Protein AF-A0A9P0MCY2-F1 (afdb_monomer)

pLDDT: mean 77.09, std 15.19, range [37.84, 97.75]

Mean predicted aligned error: 16.45 Å

Structure (mmCIF, N/CA/C/O backbone):
data_AF-A0A9P0MCY2-F1
#
_entry.id   AF-A0A9P0MCY2-F1
#
loop_
_atom_site.group_PDB
_atom_site.id
_atom_site.type_symbol
_atom_site.label_atom_id
_atom_site.label_alt_id
_atom_site.label_comp_id
_atom_site.label_asym_id
_atom_site.label_entity_id
_atom_site.label_seq_id
_atom_site.pdbx_PDB_ins_code
_atom_site.Cartn_x
_atom_site.Cartn_y
_atom_site.Cartn_z
_atom_site.occupancy
_atom_site.B_iso_or_equiv
_atom_site.auth_seq_id
_atom_site.auth_comp_id
_atom_site.auth_asym_id
_atom_site.auth_atom_id
_atom_site.pdbx_PDB_model_num
ATOM 1 N N . MET A 1 1 ? -69.767 -11.116 31.253 1.00 54.31 1 MET A N 1
ATOM 2 C CA . MET A 1 1 ? -68.773 -12.206 31.452 1.00 54.31 1 MET A CA 1
ATOM 3 C C . MET A 1 1 ? -67.618 -12.170 30.436 1.00 54.31 1 MET A C 1
ATOM 5 O O . MET A 1 1 ? -66.518 -12.573 30.787 1.00 54.31 1 MET A O 1
ATOM 9 N N . HIS A 1 2 ? -67.832 -11.654 29.215 1.00 57.44 2 HIS A N 1
ATOM 10 C CA . HIS A 1 2 ? -66.827 -11.586 28.138 1.00 57.44 2 HIS A CA 1
ATOM 11 C C . HIS A 1 2 ? -65.684 -10.575 28.388 1.00 57.44 2 HIS A C 1
ATOM 13 O O . HIS A 1 2 ? -64.546 -10.798 27.984 1.00 57.44 2 HIS A O 1
ATOM 19 N N . GLU A 1 3 ? -65.969 -9.493 29.112 1.00 67.81 3 GLU A N 1
ATOM 20 C CA . GLU A 1 3 ? -65.032 -8.391 29.362 1.00 67.81 3 GLU A CA 1
ATOM 21 C C . GLU A 1 3 ? -63.887 -8.782 30.315 1.00 67.81 3 GLU A C 1
ATOM 23 O O . GLU A 1 3 ? -62.724 -8.532 30.025 1.00 67.81 3 GLU A O 1
ATOM 28 N N . ARG A 1 4 ? -64.167 -9.530 31.393 1.00 68.44 4 ARG A N 1
ATOM 29 C CA . ARG A 1 4 ? -63.120 -10.025 32.313 1.00 68.44 4 ARG A CA 1
ATOM 30 C C . ARG A 1 4 ? -62.133 -10.992 31.643 1.00 68.44 4 ARG A C 1
ATOM 32 O O . ARG A 1 4 ? -60.959 -10.999 31.998 1.00 68.44 4 ARG A O 1
ATOM 39 N N . ARG A 1 5 ? -62.587 -11.780 30.657 1.00 68.50 5 ARG A N 1
ATOM 40 C CA . ARG A 1 5 ? -61.715 -12.650 29.843 1.00 68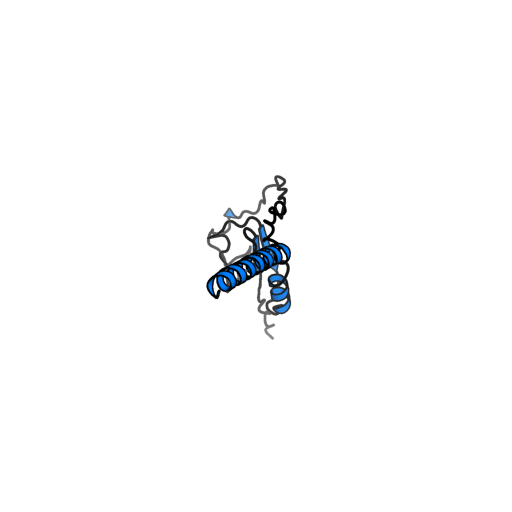.50 5 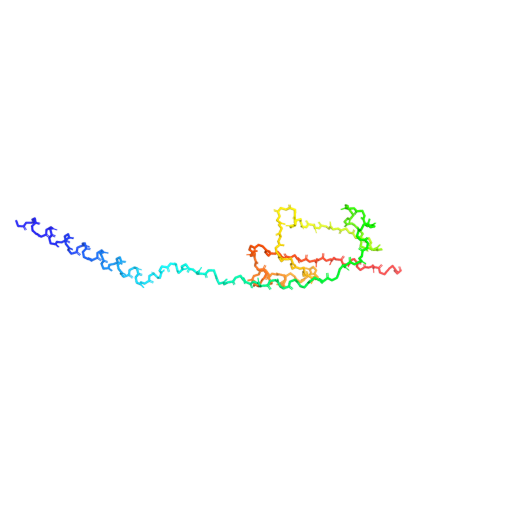ARG A CA 1
ATOM 41 C C . ARG A 1 5 ? -60.820 -11.843 28.903 1.00 68.50 5 ARG A C 1
ATOM 43 O O . ARG A 1 5 ? -59.662 -12.202 28.739 1.00 68.50 5 ARG A O 1
ATOM 50 N N . LEU A 1 6 ? -61.327 -10.745 28.340 1.00 74.50 6 LEU A N 1
ATOM 51 C CA . LEU A 1 6 ? -60.543 -9.830 27.503 1.00 74.50 6 LEU A CA 1
ATOM 52 C C . LEU A 1 6 ? -59.403 -9.175 28.290 1.00 74.50 6 LEU A C 1
ATOM 54 O O . LEU A 1 6 ? -58.261 -9.223 27.845 1.00 74.50 6 LEU A O 1
ATOM 58 N N . TRP A 1 7 ? -59.683 -8.655 29.487 1.00 73.19 7 TRP A N 1
ATOM 59 C CA . TRP A 1 7 ? -58.658 -8.062 30.356 1.00 73.19 7 TRP A CA 1
ATOM 60 C C . TRP A 1 7 ? -57.626 -9.084 30.841 1.00 73.19 7 TRP A C 1
ATOM 62 O O . TRP A 1 7 ? -56.436 -8.784 30.898 1.00 73.19 7 TRP A O 1
ATOM 72 N N . SER A 1 8 ? -58.060 -10.314 31.124 1.00 82.69 8 SER A N 1
ATOM 73 C CA . SER A 1 8 ? -57.146 -11.401 31.483 1.00 82.69 8 SER A CA 1
ATOM 74 C C . SER A 1 8 ? -56.238 -11.793 30.314 1.00 82.69 8 SER A C 1
ATOM 76 O O . SER A 1 8 ? -55.033 -11.927 30.505 1.00 82.69 8 SER A O 1
ATOM 78 N N . ASN A 1 9 ? -56.783 -11.932 29.102 1.00 83.69 9 ASN A N 1
ATOM 79 C CA . ASN A 1 9 ? -56.004 -12.261 27.906 1.00 83.69 9 ASN A CA 1
ATOM 80 C C . ASN A 1 9 ? -55.029 -11.139 27.529 1.00 83.69 9 ASN A C 1
ATOM 82 O O . ASN A 1 9 ? -53.899 -11.419 27.138 1.00 83.69 9 ASN A O 1
ATOM 86 N N . LEU A 1 10 ? -55.440 -9.878 27.696 1.00 90.12 10 LEU A N 1
ATOM 87 C CA . LEU A 1 10 ? -54.575 -8.717 27.496 1.00 90.12 10 LEU A CA 1
ATOM 88 C C . LEU A 1 10 ? -53.416 -8.707 28.503 1.00 90.12 10 LEU A C 1
ATOM 90 O O . LEU A 1 10 ? -52.276 -8.458 28.122 1.00 90.12 10 LEU A O 1
ATOM 94 N N . GLY A 1 11 ? -53.689 -9.053 29.765 1.00 92.12 11 GLY A N 1
ATOM 95 C CA . GLY A 1 11 ? -52.657 -9.227 30.787 1.00 92.12 11 GLY A CA 1
ATOM 96 C C . GLY A 1 11 ? -51.631 -10.298 30.408 1.00 92.12 11 GLY A C 1
ATOM 97 O O . GLY A 1 11 ? -50.431 -10.038 30.454 1.00 92.12 11 GLY A O 1
ATOM 98 N N . TYR A 1 12 ? -52.081 -11.474 29.955 1.00 92.81 12 TYR A N 1
ATOM 99 C CA . TYR A 1 12 ? -51.176 -12.535 29.494 1.00 92.81 12 TYR A CA 1
ATOM 100 C C . TYR A 1 12 ? -50.357 -12.125 28.266 1.00 92.81 12 TYR A C 1
ATOM 102 O O . TYR A 1 12 ? -49.167 -12.431 28.202 1.00 92.81 12 TYR A O 1
ATOM 110 N N . ALA A 1 13 ? -50.962 -11.401 27.321 1.00 93.75 13 ALA A N 1
ATOM 111 C CA . ALA A 1 13 ? -50.262 -10.896 26.146 1.00 93.75 13 ALA A CA 1
ATOM 112 C C . ALA A 1 13 ? -49.151 -9.905 26.530 1.00 93.75 13 ALA A C 1
ATOM 114 O O . ALA A 1 13 ? -48.037 -10.021 26.028 1.00 93.75 13 ALA A O 1
ATOM 115 N N . LEU A 1 14 ? -49.420 -8.984 27.463 1.00 93.62 14 LEU A N 1
ATOM 116 C CA . LEU A 1 14 ? -48.422 -8.028 27.956 1.00 93.62 14 LEU A CA 1
ATOM 117 C C . LEU A 1 14 ? -47.262 -8.722 28.676 1.00 93.62 14 LEU A C 1
ATOM 119 O O . LEU A 1 14 ? -46.104 -8.383 28.438 1.00 93.62 14 LEU A O 1
ATOM 123 N N . VAL A 1 15 ? -47.557 -9.720 29.513 1.00 94.88 15 VAL A N 1
ATOM 124 C CA . VAL A 1 15 ? -46.520 -10.504 30.199 1.00 94.88 15 VAL A CA 1
ATOM 125 C C . VAL A 1 15 ? -45.666 -11.270 29.190 1.00 94.88 15 VAL A C 1
ATOM 127 O O . VAL A 1 15 ? -44.442 -11.231 29.284 1.00 94.88 15 VAL A O 1
ATOM 130 N N . ALA A 1 16 ? -46.278 -11.912 28.192 1.00 94.38 16 ALA A N 1
ATOM 131 C CA . ALA A 1 16 ? -45.540 -12.613 27.144 1.00 94.38 16 ALA A CA 1
ATOM 132 C C . ALA A 1 16 ? -44.625 -11.662 26.355 1.00 94.38 16 ALA A C 1
ATOM 134 O O . ALA A 1 16 ? -43.470 -11.994 26.104 1.00 94.38 16 ALA A O 1
ATOM 135 N N . LEU A 1 17 ? -45.106 -10.461 26.020 1.00 94.62 17 LEU A N 1
ATOM 136 C CA . LEU A 1 17 ? -44.338 -9.450 25.289 1.00 94.62 17 LEU A CA 1
ATOM 137 C C . LEU A 1 17 ? -43.135 -8.951 26.106 1.00 94.62 17 LEU A C 1
ATOM 139 O O . LEU A 1 17 ? -42.033 -8.844 25.572 1.00 94.62 17 LEU A O 1
ATOM 143 N N . LEU A 1 18 ? -43.313 -8.732 27.414 1.00 94.31 18 LEU A N 1
ATOM 144 C CA . LEU A 1 18 ? -42.219 -8.381 28.325 1.00 94.31 18 LEU A CA 1
ATOM 145 C C . LEU A 1 18 ? -41.186 -9.503 28.442 1.00 94.31 18 LEU A C 1
ATOM 147 O O . LEU A 1 18 ? -39.989 -9.233 28.380 1.00 94.31 18 LEU A O 1
ATOM 151 N N . VAL A 1 19 ? -41.627 -10.759 28.560 1.00 95.12 19 VAL A N 1
ATOM 152 C CA . VAL A 1 19 ? -40.720 -11.914 28.590 1.00 95.12 19 VAL A CA 1
ATOM 153 C C . VAL A 1 19 ? -39.926 -11.999 27.291 1.00 95.12 19 VAL A C 1
ATOM 155 O O . VAL A 1 19 ? -38.712 -12.154 27.350 1.00 95.12 19 VAL A O 1
ATOM 158 N N . PHE A 1 20 ? -40.569 -11.828 26.133 1.00 93.56 20 PHE A N 1
ATOM 159 C CA . PHE A 1 20 ? -39.883 -11.803 24.840 1.00 93.56 20 PHE A CA 1
ATOM 160 C C . PHE A 1 20 ? -38.883 -10.651 24.723 1.00 93.56 20 PHE A C 1
ATOM 162 O O . PHE A 1 20 ? -37.782 -10.871 24.232 1.00 93.56 20 PHE A O 1
ATOM 169 N N . ALA A 1 21 ? -39.221 -9.450 25.199 1.00 90.00 21 ALA A N 1
ATOM 170 C CA . ALA A 1 21 ? -38.309 -8.308 25.188 1.00 90.00 21 ALA A CA 1
ATOM 171 C C . ALA A 1 21 ? -37.086 -8.536 26.093 1.00 90.00 21 ALA A C 1
ATOM 173 O O . ALA A 1 21 ? -35.963 -8.220 25.709 1.00 90.00 21 ALA A O 1
ATOM 174 N N . ILE A 1 22 ? -37.284 -9.132 27.273 1.00 90.44 22 ILE A N 1
ATOM 175 C CA . ILE A 1 22 ? -36.192 -9.487 28.190 1.00 90.44 22 ILE A CA 1
ATOM 176 C C . ILE A 1 22 ? -35.329 -10.597 27.584 1.00 90.44 22 ILE A C 1
ATOM 178 O O . ILE A 1 22 ? -34.106 -10.493 27.598 1.00 90.44 22 ILE A O 1
ATOM 182 N N . LEU A 1 23 ? -35.945 -11.633 27.008 1.00 90.50 23 LEU A N 1
ATOM 183 C CA . LEU A 1 23 ? -35.226 -12.711 26.333 1.00 90.50 23 LEU A CA 1
ATOM 184 C C . LEU A 1 23 ? -34.415 -12.159 25.152 1.00 90.50 23 LEU A C 1
ATOM 186 O O . LEU A 1 23 ? -33.252 -12.504 24.995 1.00 90.50 23 LEU A O 1
ATOM 190 N N . TRP A 1 24 ? -34.993 -11.246 24.370 1.00 85.62 24 TRP A N 1
ATOM 191 C CA . TRP A 1 24 ? -34.300 -10.542 23.294 1.00 85.62 24 TRP A CA 1
ATOM 192 C C . TRP A 1 24 ? -33.098 -9.754 23.818 1.00 85.62 24 TRP A C 1
ATOM 194 O O . TRP A 1 24 ? -32.011 -9.896 23.277 1.00 85.62 24 TRP A O 1
ATOM 204 N N . HIS A 1 25 ? -33.243 -8.994 24.905 1.00 81.44 25 HIS A N 1
ATOM 205 C CA . HIS A 1 25 ? -32.124 -8.271 25.522 1.00 81.44 25 HIS A CA 1
ATOM 206 C C . HIS A 1 25 ? -31.038 -9.178 26.116 1.00 81.44 25 HIS A C 1
ATOM 208 O O . HIS A 1 25 ? -29.889 -8.759 26.214 1.00 81.44 25 HIS A O 1
ATOM 214 N N . LEU A 1 26 ? -31.389 -10.396 26.537 1.00 82.62 26 LEU A N 1
ATOM 215 C CA . LEU A 1 26 ? -30.435 -11.366 27.078 1.00 82.62 26 LEU A CA 1
ATOM 216 C C . LEU A 1 26 ? -29.727 -12.172 25.977 1.00 82.62 26 LEU A C 1
ATOM 218 O O . LEU A 1 26 ? -28.558 -12.511 26.143 1.00 82.62 26 LEU A O 1
ATOM 222 N N . LEU A 1 27 ? -30.414 -12.493 24.872 1.00 84.75 27 LEU A N 1
ATOM 223 C CA . LEU A 1 27 ? -29.852 -13.249 23.742 1.00 84.75 27 LEU A CA 1
ATOM 224 C C . LEU A 1 27 ? -29.186 -12.367 22.682 1.00 84.75 27 LEU A C 1
ATOM 226 O O . LEU A 1 27 ? -28.262 -12.831 22.016 1.00 84.75 27 LEU A O 1
ATOM 230 N N . CYS A 1 28 ? -29.623 -11.119 22.513 1.00 74.69 28 CYS A N 1
ATOM 231 C CA . CYS A 1 28 ? -28.885 -10.122 21.755 1.00 74.69 28 CYS A CA 1
ATOM 232 C C . CYS A 1 28 ? -27.969 -9.393 22.734 1.00 74.69 28 CYS A C 1
ATOM 234 O O . CYS A 1 28 ? -28.453 -8.518 23.457 1.00 74.69 28 CYS A O 1
ATOM 236 N N . PRO A 1 29 ? -26.660 -9.703 22.774 1.00 65.62 29 PRO A N 1
ATOM 237 C CA . PRO A 1 29 ? -25.740 -8.802 23.437 1.00 65.62 29 PRO A CA 1
ATOM 238 C C . PRO A 1 29 ? -25.957 -7.418 22.825 1.00 65.62 29 PRO A C 1
ATOM 240 O O . PRO A 1 29 ? -25.959 -7.269 21.598 1.00 65.62 29 PRO A O 1
ATOM 243 N N . SER A 1 30 ? -26.170 -6.407 23.672 1.00 63.53 30 SER A N 1
ATOM 244 C CA . SER A 1 30 ? -25.969 -5.016 23.273 1.00 63.53 30 SER A CA 1
ATOM 245 C C . SER A 1 30 ? -24.677 -4.981 22.462 1.00 63.53 30 SER A C 1
ATOM 247 O O . SER A 1 30 ? -23.736 -5.661 22.891 1.00 63.53 30 SER A O 1
ATOM 249 N N . PRO A 1 31 ? -24.588 -4.254 21.331 1.00 60.94 31 PRO A N 1
ATOM 250 C CA . PRO A 1 31 ? -23.290 -4.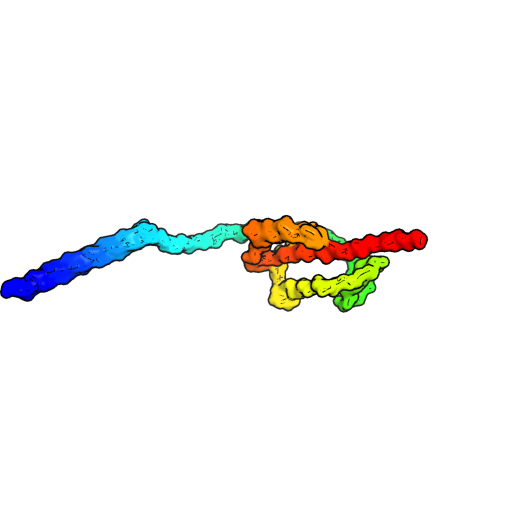008 20.730 1.00 60.94 31 PRO A CA 1
ATOM 251 C C . PRO A 1 31 ? -22.443 -3.462 21.868 1.00 60.94 31 PRO A C 1
ATOM 253 O O . PRO A 1 31 ? -22.717 -2.384 22.400 1.00 60.94 31 PRO A O 1
ATOM 256 N N . THR A 1 32 ? -21.517 -4.287 22.358 1.00 54.59 32 THR A N 1
ATOM 257 C CA . THR A 1 32 ? -20.538 -3.846 23.327 1.00 54.59 32 THR A CA 1
ATOM 258 C C . THR A 1 32 ? -19.941 -2.651 22.634 1.00 54.59 32 THR A C 1
ATOM 260 O O . THR A 1 32 ? -19.423 -2.808 21.525 1.00 54.59 32 THR A O 1
ATOM 263 N N . ASN A 1 33 ? -20.108 -1.462 23.219 1.00 50.34 33 ASN A N 1
ATOM 264 C CA . ASN A 1 33 ? -19.234 -0.353 22.906 1.00 50.34 33 ASN A CA 1
ATOM 265 C C . ASN A 1 33 ? -17.853 -0.952 23.118 1.00 50.34 33 ASN A C 1
ATOM 267 O O . ASN A 1 33 ? -17.438 -1.160 24.258 1.00 50.34 33 ASN A O 1
ATOM 271 N N . LEU A 1 34 ? -17.238 -1.399 22.023 1.00 56.22 34 LEU A N 1
ATOM 272 C CA . LEU A 1 34 ? -15.860 -1.804 21.992 1.00 56.22 34 LEU A CA 1
ATOM 273 C C . LEU A 1 34 ? -15.184 -0.519 22.422 1.00 56.22 34 LEU A C 1
ATOM 275 O O . LEU A 1 34 ? -15.089 0.424 21.638 1.00 56.22 34 LEU A O 1
ATOM 279 N N . SER A 1 35 ? -14.839 -0.440 23.709 1.00 55.22 35 SER A N 1
ATOM 280 C CA . SER A 1 35 ? -13.837 0.496 24.182 1.00 55.22 35 SER A CA 1
ATOM 281 C C . SER A 1 35 ? -12.754 0.445 23.119 1.00 55.22 35 SER A C 1
ATOM 283 O O . SER A 1 35 ? -12.346 -0.682 22.808 1.00 55.22 35 SER A O 1
ATOM 285 N N . PRO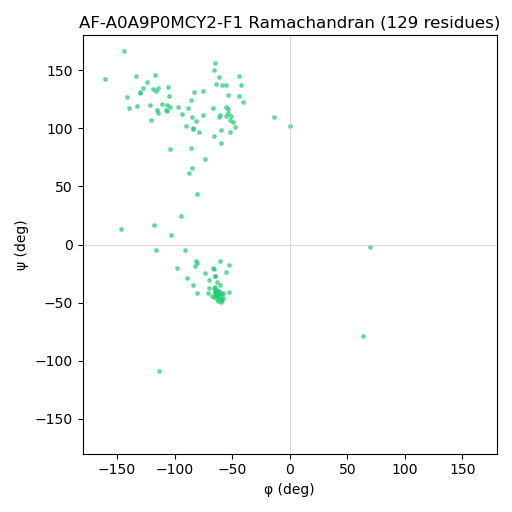 A 1 36 ? -12.391 1.575 22.484 1.00 56.34 36 PRO A N 1
ATOM 286 C CA . PRO A 1 36 ? -11.404 1.550 21.423 1.00 56.34 36 PRO A CA 1
ATOM 287 C C . PRO A 1 36 ? -10.212 0.805 22.002 1.00 56.34 36 PRO A C 1
ATOM 289 O O . PRO A 1 36 ? -9.628 1.234 23.000 1.00 56.34 36 PRO A O 1
ATOM 292 N N . LEU A 1 37 ? -9.984 -0.401 21.476 1.00 51.16 37 LEU A N 1
ATOM 293 C CA . LEU A 1 37 ? -8.817 -1.195 21.794 1.00 51.16 37 LEU A CA 1
ATOM 294 C C . LEU A 1 37 ? -7.681 -0.224 21.499 1.00 51.16 37 LEU A C 1
ATOM 296 O O . LEU A 1 37 ? -7.629 0.274 20.374 1.00 51.16 37 LEU A O 1
ATOM 300 N N . GLY A 1 38 ? -6.961 0.181 22.552 1.00 57.16 38 GLY A N 1
ATOM 301 C CA . GLY A 1 38 ? -6.100 1.363 22.529 1.00 57.16 38 GLY A CA 1
ATOM 302 C C . GLY A 1 38 ? -5.272 1.424 21.255 1.00 57.16 38 GLY A C 1
ATOM 303 O O . GLY A 1 38 ? -4.925 0.363 20.740 1.00 57.16 38 GLY A O 1
ATOM 304 N N . ASP A 1 39 ? -5.039 2.645 20.760 1.00 56.53 39 ASP A N 1
ATOM 305 C CA . ASP A 1 39 ? -4.371 2.970 19.495 1.00 56.53 39 ASP A CA 1
ATOM 306 C C . ASP A 1 39 ? -3.642 1.769 18.893 1.00 56.53 39 ASP A C 1
ATOM 308 O O . ASP A 1 39 ? -2.636 1.310 19.439 1.00 56.53 39 ASP A O 1
ATOM 312 N N . ALA A 1 40 ? -4.160 1.243 17.776 1.00 59.94 40 ALA A N 1
ATOM 313 C CA . ALA A 1 40 ? -3.657 0.016 17.149 1.00 59.94 40 ALA A CA 1
ATOM 314 C C . ALA A 1 40 ? -2.137 0.048 16.884 1.00 59.94 40 ALA A C 1
ATOM 316 O O . ALA A 1 40 ? -1.514 -0.997 16.689 1.00 59.94 40 ALA A O 1
ATOM 317 N N . PHE A 1 41 ? -1.538 1.244 16.903 1.00 54.12 41 PHE A N 1
ATOM 318 C CA . PHE A 1 41 ? -0.120 1.485 16.720 1.00 54.12 41 PHE A CA 1
ATOM 319 C C . PHE A 1 41 ? 0.360 2.610 17.654 1.00 54.12 41 PHE A C 1
ATOM 321 O O . PHE A 1 41 ? -0.164 3.720 17.617 1.00 54.12 41 PHE A O 1
ATOM 328 N N . THR A 1 42 ? 1.409 2.362 18.445 1.00 63.31 42 THR A N 1
ATOM 329 C CA . THR A 1 42 ? 2.185 3.423 19.111 1.00 63.31 42 THR A CA 1
ATOM 330 C C . THR A 1 42 ? 3.382 3.784 18.233 1.00 63.31 42 THR A C 1
ATOM 332 O O . THR A 1 42 ? 4.291 2.973 18.046 1.00 63.31 42 THR A O 1
ATOM 335 N N . LEU A 1 43 ? 3.386 4.995 17.668 1.00 61.09 43 LEU A N 1
ATOM 336 C CA . LEU A 1 43 ? 4.449 5.457 16.774 1.00 61.09 43 LEU A CA 1
ATOM 337 C C . LEU A 1 43 ? 5.626 6.019 17.590 1.00 61.09 43 LEU A C 1
ATOM 339 O O . LEU A 1 43 ? 5.600 7.159 18.049 1.00 61.09 43 LEU A O 1
ATOM 343 N N . TYR A 1 44 ? 6.681 5.225 17.763 1.00 65.38 44 TYR A N 1
ATOM 344 C CA . TYR A 1 44 ? 7.932 5.698 18.357 1.00 65.38 44 TYR A CA 1
ATOM 345 C C . TYR A 1 44 ? 8.815 6.329 17.281 1.00 65.38 44 TYR A C 1
ATOM 347 O O . TYR A 1 44 ? 9.713 5.690 16.735 1.00 65.38 44 TYR A O 1
ATOM 355 N N . THR A 1 45 ? 8.573 7.601 16.964 1.00 66.06 45 THR A N 1
ATOM 356 C CA . THR A 1 45 ? 9.497 8.364 16.122 1.00 66.06 45 THR A CA 1
ATOM 357 C C . THR A 1 45 ? 10.676 8.803 16.980 1.00 66.06 45 THR A C 1
ATOM 359 O O . THR A 1 45 ? 10.615 9.814 17.680 1.00 66.06 45 THR A O 1
ATOM 362 N N . HIS A 1 46 ? 11.775 8.053 16.947 1.00 64.69 46 HIS A N 1
ATOM 363 C CA . HIS A 1 46 ? 13.050 8.663 17.304 1.00 64.69 46 HIS A CA 1
ATOM 364 C C . HIS A 1 46 ? 13.310 9.793 16.298 1.00 64.69 46 HIS A C 1
ATOM 366 O O . HIS A 1 46 ? 12.964 9.636 15.123 1.00 64.69 46 HIS A O 1
ATOM 372 N N . ASN A 1 47 ? 13.910 10.909 16.730 1.00 63.38 47 ASN A N 1
ATOM 373 C CA . ASN A 1 47 ? 14.428 11.938 15.822 1.00 63.38 47 ASN A CA 1
ATOM 374 C C . ASN A 1 47 ? 15.489 11.270 14.937 1.00 63.38 47 ASN A C 1
ATOM 376 O O . ASN A 1 47 ? 16.659 11.146 15.301 1.00 63.38 47 ASN A O 1
ATOM 380 N N . SER A 1 48 ? 15.031 10.698 13.833 1.00 58.69 48 SER A N 1
ATOM 381 C CA . SER A 1 48 ? 15.826 9.901 12.922 1.00 58.69 48 SER A CA 1
ATOM 382 C C . SER A 1 48 ? 16.400 10.888 11.934 1.00 58.69 48 SER A C 1
ATOM 384 O O . SER A 1 48 ? 15.682 11.639 11.279 1.00 58.69 48 SER A O 1
ATOM 386 N N . THR A 1 49 ? 17.718 10.950 11.953 1.00 57.59 49 THR A N 1
ATOM 387 C CA . THR A 1 49 ? 18.560 11.889 11.233 1.00 57.59 49 THR A CA 1
ATOM 388 C C . THR A 1 49 ? 18.121 12.093 9.788 1.00 57.59 49 THR A C 1
ATOM 390 O O . THR A 1 49 ? 17.981 11.128 9.042 1.00 57.59 49 THR A O 1
ATOM 393 N N . ILE A 1 50 ? 17.950 13.373 9.446 1.00 59.38 50 ILE A N 1
ATOM 394 C CA . ILE A 1 50 ? 18.024 14.012 8.125 1.00 59.38 50 ILE A CA 1
ATOM 395 C C . ILE A 1 50 ? 18.344 13.007 7.011 1.00 59.38 50 ILE A C 1
ATOM 397 O O . ILE A 1 50 ? 19.493 12.610 6.819 1.00 59.38 50 ILE A O 1
ATOM 401 N N . PHE A 1 51 ? 17.317 12.607 6.263 1.00 53.62 51 PHE A N 1
ATOM 402 C CA . PHE A 1 51 ? 17.503 11.955 4.975 1.00 53.62 51 PHE A CA 1
ATOM 403 C C . PHE A 1 51 ? 18.135 12.978 4.021 1.00 53.62 51 PHE A C 1
ATOM 405 O O . PHE A 1 51 ? 17.448 13.808 3.430 1.00 53.62 51 PHE A O 1
ATOM 412 N N . THR A 1 52 ? 19.466 12.969 3.926 1.00 53.09 52 THR A N 1
ATOM 413 C CA . THR A 1 52 ? 20.237 13.864 3.053 1.00 53.09 52 THR A CA 1
ATOM 414 C C . THR A 1 52 ? 20.317 13.269 1.650 1.00 53.09 52 THR A C 1
ATOM 416 O O . THR A 1 52 ? 21.380 12.864 1.187 1.00 53.09 52 THR A O 1
ATOM 419 N N . TYR A 1 53 ? 19.180 13.178 0.968 1.00 58.03 53 TYR A N 1
ATOM 420 C CA . TYR A 1 53 ? 19.164 13.096 -0.489 1.00 58.03 53 TYR A CA 1
ATOM 421 C C . TYR A 1 53 ? 18.703 14.459 -1.001 1.00 58.03 53 TYR A C 1
ATOM 423 O O . TYR A 1 53 ? 17.758 15.012 -0.430 1.00 58.03 53 TYR A O 1
ATOM 431 N N . PRO A 1 54 ? 19.339 15.048 -2.024 1.00 63.59 54 PRO A N 1
ATOM 432 C CA . PRO A 1 54 ? 18.939 16.350 -2.532 1.00 63.59 54 PRO A CA 1
ATOM 433 C C . PRO A 1 54 ? 17.631 16.220 -3.325 1.00 63.59 54 PRO A C 1
ATOM 435 O O . PRO A 1 54 ? 17.615 16.328 -4.545 1.00 63.59 54 PRO A O 1
ATOM 438 N N . LEU A 1 55 ? 16.508 16.019 -2.629 1.00 59.53 55 LEU A N 1
ATOM 439 C CA . LEU A 1 55 ? 15.159 16.065 -3.205 1.00 59.53 55 LEU A CA 1
ATOM 440 C C . LEU A 1 55 ? 14.905 17.404 -3.918 1.00 59.53 55 LEU A C 1
ATOM 442 O O . LEU A 1 55 ? 14.097 17.471 -4.830 1.00 59.53 55 LEU A O 1
ATOM 446 N N . GLN A 1 56 ? 15.642 18.453 -3.539 1.00 60.97 56 GLN A N 1
ATOM 447 C CA . GLN A 1 56 ? 15.643 19.772 -4.178 1.00 60.97 56 GLN A CA 1
ATOM 448 C C . GLN A 1 56 ? 16.221 19.777 -5.605 1.00 60.97 56 GLN A C 1
ATOM 450 O O . GLN A 1 56 ? 15.984 20.735 -6.334 1.00 60.97 56 GLN A O 1
ATOM 455 N N . LEU A 1 57 ? 17.012 18.767 -5.992 1.00 67.00 57 LEU A N 1
ATOM 456 C CA . LEU A 1 57 ? 17.547 18.644 -7.355 1.00 67.00 57 LEU A CA 1
ATOM 457 C C . LEU A 1 57 ? 16.542 18.013 -8.324 1.00 67.00 57 LEU A C 1
ATOM 459 O O . LEU A 1 57 ? 16.706 18.158 -9.532 1.00 67.00 57 LEU A O 1
ATOM 463 N N . LEU A 1 58 ? 15.516 17.329 -7.814 1.00 67.56 58 LEU A N 1
ATOM 464 C CA . LEU A 1 58 ? 14.439 16.791 -8.635 1.00 67.56 58 LEU A CA 1
ATOM 465 C C . LEU A 1 58 ? 13.415 17.910 -8.878 1.00 67.56 58 LEU A C 1
ATOM 467 O O . LEU A 1 58 ? 13.010 18.581 -7.921 1.00 67.56 58 LEU A O 1
ATOM 471 N 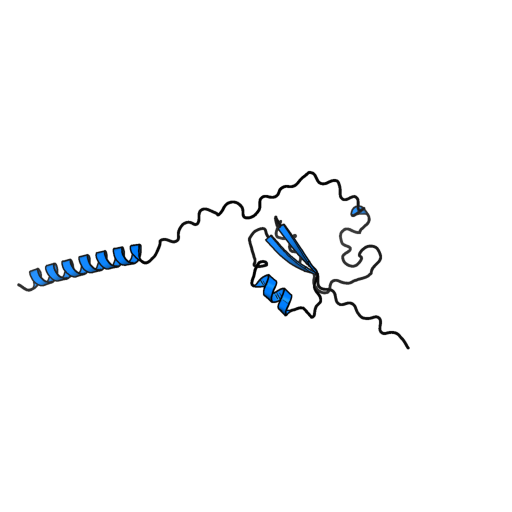N . PRO A 1 59 ? 12.981 18.152 -10.127 1.00 74.12 59 PRO A N 1
ATOM 472 C CA . PRO A 1 59 ? 11.881 19.068 -10.376 1.00 74.12 59 PRO A CA 1
ATOM 473 C C . PRO A 1 59 ? 10.654 18.620 -9.565 1.00 74.12 59 PRO A C 1
ATOM 475 O O . PRO A 1 59 ? 10.343 17.431 -9.550 1.00 74.12 59 PRO A O 1
ATOM 478 N N . PRO A 1 60 ? 9.914 19.538 -8.919 1.00 70.81 60 PRO A N 1
ATOM 479 C CA . PRO A 1 60 ? 8.811 19.183 -8.017 1.00 70.81 60 PRO A CA 1
ATOM 480 C C . PRO A 1 60 ? 7.672 18.402 -8.694 1.00 70.81 60 PRO A C 1
ATOM 482 O O . PRO A 1 60 ? 6.855 17.806 -8.004 1.00 70.81 60 PRO A O 1
ATOM 485 N N . ASN A 1 61 ? 7.640 18.387 -10.030 1.00 74.44 61 ASN A N 1
ATOM 486 C CA . ASN A 1 61 ? 6.655 17.682 -10.848 1.00 74.44 61 ASN A CA 1
ATOM 487 C C . ASN A 1 61 ? 7.293 16.601 -11.741 1.00 74.44 61 ASN A C 1
ATOM 489 O O . ASN A 1 61 ? 6.689 16.195 -12.736 1.00 74.44 61 ASN A O 1
ATOM 493 N N . ASP A 1 62 ? 8.527 16.181 -11.453 1.00 75.38 62 ASP A N 1
ATOM 494 C CA . ASP A 1 62 ? 9.169 15.096 -12.189 1.00 75.38 62 ASP A CA 1
ATOM 495 C C . ASP A 1 62 ? 8.747 13.738 -11.624 1.00 75.38 62 ASP A C 1
ATOM 497 O O . ASP A 1 62 ? 9.254 13.264 -10.609 1.00 75.38 62 ASP A O 1
ATOM 501 N N . TYR A 1 63 ? 7.790 13.124 -12.314 1.00 74.50 63 TYR A N 1
ATOM 502 C CA . TYR A 1 63 ? 7.310 11.771 -12.046 1.00 74.50 63 TYR A CA 1
ATOM 503 C C . TYR A 1 63 ? 7.855 10.749 -13.053 1.00 74.50 63 TYR A C 1
ATOM 505 O O . TYR A 1 63 ? 7.395 9.614 -13.071 1.00 74.50 63 TYR A O 1
ATOM 513 N N . ASN A 1 64 ? 8.796 11.134 -13.917 1.00 74.50 64 ASN A N 1
ATOM 514 C CA . ASN A 1 64 ? 9.264 10.280 -15.011 1.00 74.50 64 ASN A CA 1
ATOM 515 C C . ASN A 1 64 ? 10.741 9.887 -14.877 1.00 74.50 64 ASN A C 1
ATOM 517 O O . ASN A 1 64 ? 11.249 9.097 -15.677 1.00 74.50 64 ASN A O 1
ATOM 521 N N . SER A 1 65 ? 11.441 10.422 -13.874 1.00 69.75 65 SER A N 1
ATOM 522 C CA . SER A 1 65 ? 12.833 10.085 -13.603 1.00 69.75 65 SER A CA 1
ATOM 523 C C . SER A 1 65 ? 13.044 9.660 -12.150 1.00 69.75 65 SER A C 1
ATOM 525 O O . SER A 1 65 ? 12.521 10.247 -11.203 1.00 69.75 65 SER A O 1
ATOM 527 N N . ILE A 1 66 ? 13.794 8.574 -11.964 1.00 69.56 66 ILE A N 1
ATOM 528 C CA . ILE A 1 66 ? 14.378 8.214 -10.671 1.00 69.56 66 ILE A CA 1
ATOM 529 C C . ILE A 1 66 ? 15.876 8.180 -10.921 1.00 69.56 66 ILE A C 1
ATOM 531 O O . ILE A 1 66 ? 16.374 7.253 -11.552 1.00 69.56 66 ILE A O 1
ATOM 535 N N . ILE A 1 67 ? 16.598 9.175 -10.405 1.00 70.69 67 ILE A N 1
ATOM 536 C CA . ILE A 1 67 ? 18.064 9.284 -10.488 1.00 70.69 67 ILE A CA 1
ATOM 537 C C . ILE A 1 67 ? 18.570 9.433 -11.936 1.00 70.69 67 ILE A C 1
ATOM 539 O O . ILE A 1 67 ? 18.913 10.537 -12.339 1.00 70.69 67 ILE A O 1
ATOM 543 N N . ASP A 1 68 ? 18.625 8.326 -12.683 1.00 65.88 68 ASP A N 1
ATOM 544 C CA . ASP A 1 68 ? 19.113 8.214 -14.068 1.00 65.88 68 ASP A CA 1
ATOM 545 C C . ASP A 1 68 ? 18.347 7.138 -14.874 1.00 65.88 68 ASP A C 1
ATOM 547 O O . ASP A 1 68 ? 18.765 6.704 -15.943 1.00 65.88 68 ASP A O 1
ATOM 551 N N . ILE A 1 69 ? 17.211 6.653 -14.357 1.00 72.31 69 ILE A N 1
ATOM 552 C CA . ILE A 1 69 ? 16.320 5.759 -15.102 1.00 72.31 69 ILE A CA 1
ATOM 553 C C . ILE A 1 69 ? 15.090 6.528 -15.570 1.00 72.31 69 ILE A C 1
ATOM 555 O O . ILE A 1 69 ? 14.408 7.185 -14.782 1.00 72.31 69 ILE A O 1
ATOM 559 N N . SER A 1 70 ? 14.811 6.428 -16.868 1.00 77.75 70 SER A N 1
ATOM 560 C CA . SER A 1 70 ? 13.583 6.947 -17.464 1.00 77.75 70 SER A CA 1
ATOM 561 C C . SER A 1 70 ? 12.487 5.902 -17.332 1.00 77.75 70 SER A C 1
ATOM 563 O O . SER A 1 70 ? 12.639 4.768 -17.786 1.00 77.75 70 SER A O 1
ATOM 565 N N . PHE A 1 71 ? 11.374 6.277 -16.723 1.00 79.50 71 PHE A N 1
ATOM 566 C CA . PHE A 1 71 ? 10.189 5.436 -16.650 1.00 79.50 71 PHE A CA 1
ATOM 567 C C . PHE A 1 71 ? 8.944 6.315 -16.755 1.00 79.50 71 PHE A C 1
ATOM 569 O O . PHE A 1 71 ? 9.010 7.536 -16.675 1.00 79.50 71 PHE A O 1
ATOM 576 N N . ASN A 1 72 ? 7.792 5.698 -16.977 1.00 78.38 72 ASN A N 1
ATOM 577 C CA . ASN A 1 72 ? 6.524 6.410 -16.991 1.00 78.38 72 ASN A CA 1
ATOM 578 C C . ASN A 1 72 ? 5.548 5.666 -16.090 1.00 78.38 72 ASN A C 1
ATOM 580 O O . ASN A 1 72 ? 5.386 4.447 -16.209 1.00 78.38 72 ASN A O 1
ATOM 584 N N . PHE A 1 73 ? 4.890 6.391 -15.192 1.00 79.38 73 PHE A N 1
ATOM 585 C CA . PHE A 1 73 ? 3.792 5.818 -14.441 1.00 79.38 73 PHE A CA 1
ATOM 586 C C . PHE A 1 73 ? 2.554 5.706 -15.333 1.00 79.38 73 PHE A C 1
ATOM 588 O O . PHE A 1 73 ? 1.893 6.687 -15.662 1.00 79.38 73 PHE A O 1
ATOM 595 N N . THR A 1 74 ? 2.174 4.476 -15.658 1.00 81.69 74 THR A N 1
ATOM 596 C CA . THR A 1 74 ? 0.884 4.196 -16.305 1.00 81.69 74 THR A CA 1
ATOM 597 C C . THR A 1 74 ? -0.293 4.339 -15.338 1.00 81.69 74 THR A C 1
ATOM 599 O O . THR A 1 74 ? -1.419 4.590 -15.761 1.00 81.69 74 THR A O 1
ATOM 602 N N . MET A 1 75 ? -0.038 4.189 -14.036 1.00 78.44 75 MET A N 1
ATOM 603 C CA . MET A 1 75 ? -1.006 4.367 -12.958 1.00 78.44 75 MET A CA 1
ATOM 604 C C . MET A 1 75 ? -0.338 5.078 -11.776 1.00 78.44 75 MET A C 1
ATOM 606 O O . MET A 1 75 ? 0.581 4.530 -11.169 1.00 78.44 75 MET A O 1
ATOM 610 N N . ILE A 1 76 ? -0.829 6.271 -11.429 1.00 79.06 76 ILE A N 1
ATOM 611 C CA . ILE A 1 76 ? -0.430 7.028 -10.232 1.00 79.06 76 ILE A CA 1
ATOM 612 C C . ILE A 1 76 ? -1.637 7.116 -9.302 1.00 79.06 76 ILE A C 1
ATOM 614 O O . ILE A 1 76 ? -2.744 7.409 -9.752 1.00 79.06 76 ILE A O 1
ATOM 618 N N . ASN A 1 77 ? -1.428 6.864 -8.010 1.00 80.25 77 ASN A N 1
ATOM 619 C CA . ASN A 1 77 ? -2.455 7.037 -6.988 1.00 80.25 77 ASN A CA 1
ATOM 620 C C . ASN A 1 77 ? -2.043 8.150 -6.015 1.00 80.25 77 ASN A C 1
ATOM 622 O O . ASN A 1 77 ? -1.052 8.006 -5.297 1.00 80.25 77 ASN A O 1
ATOM 626 N N . PHE A 1 78 ? -2.811 9.238 -5.986 1.00 81.62 78 PHE A N 1
ATOM 627 C CA . PHE A 1 78 ? -2.560 10.429 -5.170 1.00 81.62 78 PHE A CA 1
ATOM 628 C C . PHE A 1 78 ? -3.172 10.296 -3.774 1.00 81.62 78 PHE A C 1
ATOM 630 O O . PHE A 1 78 ? -4.054 11.041 -3.360 1.00 81.62 78 PHE A O 1
ATOM 637 N N . VAL A 1 79 ? -2.702 9.302 -3.025 1.00 81.44 79 VAL A N 1
ATOM 638 C CA . VAL A 1 79 ? -3.254 8.984 -1.699 1.00 81.44 79 VAL A CA 1
ATOM 639 C C . VAL A 1 79 ? -3.022 10.107 -0.680 1.00 81.44 79 VAL A C 1
ATOM 641 O O . VAL A 1 79 ? -3.808 10.264 0.254 1.00 81.44 79 VAL A O 1
ATOM 644 N N . CYS A 1 80 ? -1.961 10.890 -0.871 1.00 79.38 80 CYS A N 1
ATOM 645 C CA . CYS A 1 80 ? -1.558 11.950 0.047 1.00 79.38 80 CYS A CA 1
ATOM 646 C C . CYS A 1 80 ? -2.166 13.329 -0.269 1.00 79.38 80 CYS A C 1
ATOM 648 O O . CYS A 1 80 ? -1.936 14.262 0.494 1.00 79.38 80 CYS A O 1
ATOM 650 N N . ASP A 1 81 ? -2.911 13.477 -1.370 1.00 81.00 81 ASP A N 1
ATOM 651 C CA . ASP A 1 81 ? -3.458 14.783 -1.776 1.00 81.00 81 ASP A CA 1
ATOM 652 C C . ASP A 1 81 ? -4.726 15.127 -0.986 1.00 81.00 81 ASP A C 1
ATOM 654 O O . ASP A 1 81 ? -4.909 16.257 -0.538 1.00 81.00 81 ASP A O 1
ATOM 658 N N . GLU A 1 82 ? -5.598 14.136 -0.787 1.00 72.06 82 GLU A N 1
ATOM 659 C CA . GLU A 1 82 ? -6.866 14.300 -0.063 1.00 72.06 82 GLU A CA 1
ATOM 660 C C . GLU A 1 82 ? -6.776 13.849 1.401 1.00 72.06 82 GLU A C 1
ATOM 662 O O . GLU A 1 82 ? -7.597 14.242 2.230 1.00 72.06 82 GLU A O 1
ATOM 667 N N . THR A 1 83 ? -5.787 13.011 1.734 1.00 76.12 83 THR A N 1
ATOM 668 C CA . THR A 1 83 ? -5.621 12.451 3.080 1.00 76.12 83 THR A CA 1
ATOM 669 C C . THR A 1 83 ? -4.177 12.552 3.548 1.00 76.12 83 THR A C 1
ATOM 671 O O . THR A 1 83 ? -3.258 12.373 2.761 1.00 76.12 83 THR A O 1
ATOM 674 N N . SER A 1 84 ? -3.972 12.771 4.846 1.00 84.75 84 SER A N 1
ATOM 675 C CA . SER A 1 84 ? -2.653 12.692 5.486 1.00 84.75 84 SER A CA 1
ATOM 676 C C . SER A 1 84 ? -2.567 11.386 6.278 1.00 84.75 84 SER A C 1
ATOM 678 O O . SER A 1 84 ? -2.860 11.394 7.477 1.00 84.75 84 SER A O 1
ATOM 680 N N . PRO A 1 85 ? -2.256 10.240 5.636 1.00 86.12 85 PRO A N 1
ATOM 681 C CA . PRO A 1 85 ? -2.229 8.963 6.334 1.00 86.12 85 PRO A CA 1
ATOM 682 C C . PRO A 1 85 ? -1.139 8.956 7.410 1.00 86.12 85 PRO A C 1
ATOM 684 O O . PRO A 1 85 ? -0.014 9.393 7.176 1.00 86.12 85 PRO A O 1
ATOM 687 N N . LEU A 1 86 ? -1.466 8.404 8.578 1.00 86.31 86 LEU A N 1
ATOM 688 C CA . LEU A 1 86 ? -0.513 8.136 9.654 1.00 86.31 86 LEU A CA 1
ATOM 689 C C . LEU A 1 86 ? 0.517 7.079 9.229 1.00 86.31 86 LEU A C 1
ATOM 691 O O . LEU A 1 86 ? 1.690 7.176 9.584 1.00 86.31 86 LEU A O 1
ATOM 695 N N . LEU A 1 87 ? 0.076 6.065 8.478 1.00 85.38 87 LEU A N 1
ATOM 696 C CA . LEU A 1 87 ? 0.915 4.965 8.015 1.00 85.38 87 LEU A CA 1
ATOM 697 C C . LEU A 1 87 ? 0.694 4.707 6.523 1.00 85.38 87 LEU A C 1
ATOM 699 O O . LEU A 1 87 ? -0.397 4.332 6.095 1.00 85.38 87 LEU A O 1
ATOM 703 N N . LEU A 1 88 ? 1.761 4.852 5.740 1.00 88.88 88 LEU A N 1
ATOM 704 C CA . LEU A 1 88 ? 1.797 4.473 4.332 1.00 88.88 88 LEU A CA 1
ATOM 705 C C . LEU A 1 88 ? 2.628 3.196 4.167 1.00 88.88 88 LEU A C 1
ATOM 707 O O . LEU A 1 88 ? 3.814 3.173 4.489 1.00 88.88 88 LEU A O 1
ATOM 711 N N . ILE A 1 89 ? 2.011 2.135 3.649 1.00 91.19 89 ILE A N 1
ATOM 712 C CA . ILE A 1 89 ? 2.659 0.846 3.395 1.00 91.19 89 ILE A CA 1
ATOM 713 C C . ILE A 1 89 ? 2.835 0.675 1.887 1.00 91.19 89 ILE A C 1
ATOM 715 O O . ILE A 1 89 ? 1.859 0.568 1.144 1.00 91.19 89 ILE A O 1
ATOM 719 N N . LEU A 1 90 ? 4.088 0.613 1.440 1.00 93.12 90 LEU A N 1
ATOM 720 C CA . LEU A 1 90 ? 4.461 0.427 0.038 1.00 93.12 90 LEU A CA 1
ATOM 721 C C . LEU A 1 90 ? 4.929 -1.014 -0.189 1.00 93.12 90 LEU A C 1
ATOM 723 O O . LEU A 1 90 ? 5.918 -1.455 0.392 1.00 93.12 90 LEU A O 1
ATOM 727 N N . ILE A 1 91 ? 4.226 -1.757 -1.044 1.00 94.50 91 ILE A N 1
ATOM 728 C CA . ILE A 1 91 ? 4.492 -3.176 -1.312 1.00 94.50 91 ILE A CA 1
ATOM 729 C C . ILE A 1 91 ? 4.954 -3.343 -2.758 1.00 94.50 91 ILE A C 1
ATOM 731 O O . ILE A 1 91 ? 4.163 -3.180 -3.686 1.00 94.50 91 ILE A O 1
ATOM 735 N N . HIS A 1 92 ? 6.212 -3.726 -2.964 1.00 92.94 92 HIS A N 1
ATOM 736 C CA . HIS A 1 92 ? 6.714 -4.063 -4.296 1.00 92.94 92 HIS A CA 1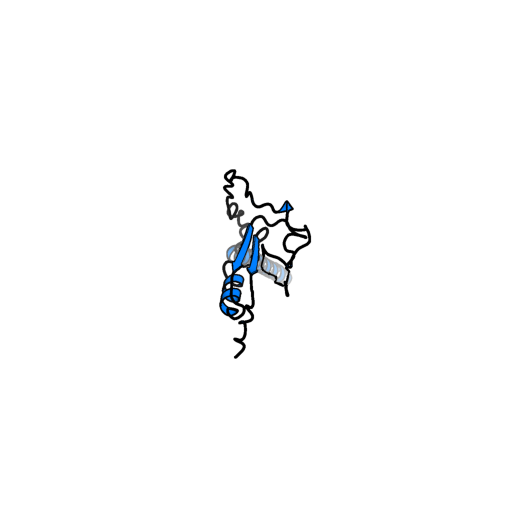
ATOM 737 C C . HIS A 1 92 ? 6.216 -5.442 -4.754 1.00 92.94 92 HIS A C 1
ATOM 739 O O . HIS A 1 92 ? 6.295 -6.421 -4.007 1.00 92.94 92 HIS A O 1
ATOM 745 N N . THR A 1 93 ? 5.701 -5.548 -5.983 1.00 92.81 93 THR A N 1
ATOM 746 C CA . THR A 1 93 ? 5.188 -6.819 -6.515 1.00 92.81 93 THR A CA 1
ATOM 747 C C . THR A 1 93 ? 5.101 -6.837 -8.040 1.00 92.81 93 THR A C 1
ATOM 749 O O . THR A 1 93 ? 4.722 -5.855 -8.668 1.00 92.81 93 THR A O 1
ATOM 752 N N . ALA A 1 94 ? 5.402 -7.988 -8.648 1.00 92.06 94 ALA A N 1
ATOM 753 C CA . ALA A 1 94 ? 5.277 -8.169 -10.094 1.00 92.06 94 ALA A CA 1
ATOM 754 C C . ALA A 1 94 ? 3.806 -8.095 -10.571 1.00 92.06 94 ALA A C 1
ATOM 756 O O . ALA A 1 94 ? 2.903 -8.531 -9.839 1.00 92.06 94 ALA A O 1
ATOM 757 N N . PRO A 1 95 ? 3.535 -7.646 -11.814 1.00 90.94 95 PRO A N 1
ATOM 758 C CA . PRO A 1 95 ? 2.180 -7.555 -12.368 1.00 90.94 95 PRO A CA 1
ATOM 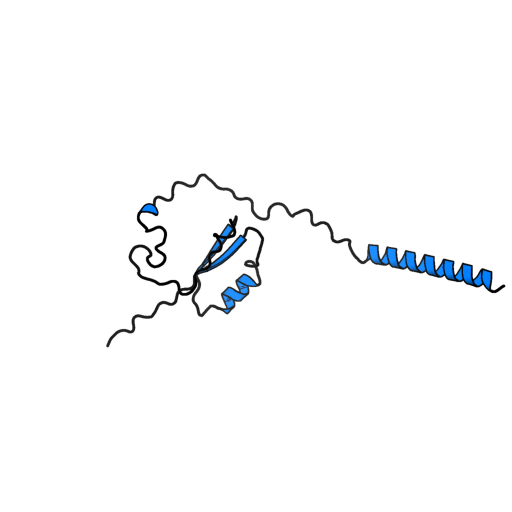759 C C . PRO A 1 95 ? 1.400 -8.871 -12.257 1.00 90.94 95 PRO A C 1
ATOM 761 O O . PRO A 1 95 ? 0.246 -8.878 -11.815 1.00 90.94 95 PRO A O 1
ATOM 764 N N . THR A 1 96 ? 2.082 -9.989 -12.516 1.00 93.94 96 THR A N 1
ATOM 765 C CA . THR A 1 96 ? 1.561 -11.366 -12.491 1.00 93.94 96 THR A CA 1
ATOM 766 C C . THR A 1 96 ? 1.131 -11.862 -11.107 1.00 93.94 96 THR A C 1
ATOM 768 O O . THR A 1 96 ? 0.297 -12.759 -11.004 1.00 93.94 96 THR A O 1
ATOM 771 N N . ASN A 1 97 ? 1.613 -11.256 -10.016 1.00 95.12 97 ASN A N 1
ATOM 772 C CA . ASN A 1 97 ? 1.300 -11.660 -8.639 1.00 95.12 97 ASN A CA 1
ATOM 773 C C . ASN A 1 97 ? -0.063 -11.134 -8.143 1.00 95.12 97 ASN A C 1
ATOM 775 O O . ASN A 1 97 ? -0.194 -10.675 -7.004 1.00 95.12 97 ASN A O 1
ATOM 779 N N . TYR A 1 98 ? -1.101 -11.208 -8.979 1.00 95.19 98 TYR A N 1
ATOM 780 C CA . TYR A 1 98 ? -2.439 -10.720 -8.638 1.00 95.19 98 TYR A CA 1
ATOM 781 C C . TYR A 1 98 ? -3.006 -11.396 -7.382 1.00 95.19 98 TYR A C 1
ATOM 783 O O . TYR A 1 98 ? -3.481 -10.709 -6.479 1.00 95.19 98 TYR A O 1
ATOM 791 N N . VAL A 1 99 ? -2.889 -12.726 -7.287 1.00 97.56 99 VAL A N 1
ATOM 792 C CA . VAL A 1 99 ? -3.422 -13.504 -6.155 1.00 97.56 99 VAL A CA 1
ATOM 793 C C . VAL A 1 99 ? -2.815 -13.036 -4.832 1.00 97.56 99 VAL A C 1
ATOM 795 O O . VAL A 1 99 ? -3.546 -12.808 -3.877 1.00 97.56 99 VAL A O 1
ATOM 798 N N . LYS A 1 100 ? -1.501 -12.779 -4.789 1.00 96.88 100 LYS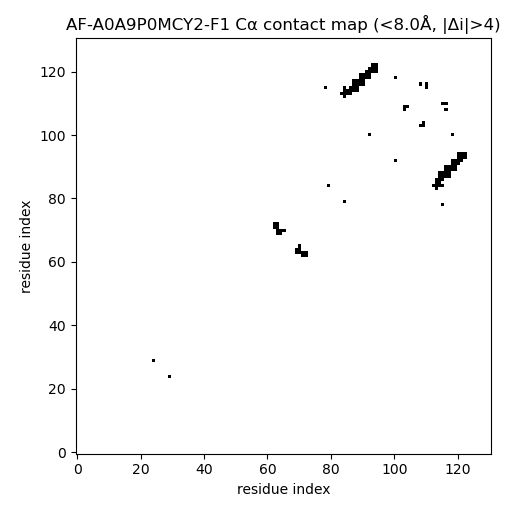 A N 1
ATOM 799 C CA . LYS A 1 100 ? -0.827 -12.283 -3.578 1.00 96.88 100 LYS A CA 1
ATOM 800 C C . LYS A 1 100 ? -1.325 -10.895 -3.177 1.00 96.88 100 LYS A C 1
ATOM 802 O O . LYS A 1 100 ? -1.598 -10.663 -2.004 1.00 96.88 100 LYS A O 1
ATOM 807 N N . ARG A 1 101 ? -1.489 -9.982 -4.145 1.00 95.88 101 ARG A N 1
ATOM 808 C CA . ARG A 1 101 ? -2.060 -8.650 -3.874 1.00 95.88 101 ARG A CA 1
ATOM 809 C C . ARG A 1 101 ? -3.487 -8.749 -3.342 1.00 95.88 101 ARG A C 1
ATOM 811 O O . ARG A 1 101 ? -3.850 -8.004 -2.440 1.00 95.88 101 ARG A O 1
ATOM 818 N N . LYS A 1 102 ? -4.289 -9.660 -3.899 1.00 96.81 102 LYS A N 1
ATOM 819 C CA . LYS A 1 102 ? -5.656 -9.922 -3.444 1.00 96.81 102 LYS A CA 1
ATOM 820 C C . LYS A 1 102 ? -5.666 -10.434 -2.002 1.00 96.81 102 LYS A C 1
ATOM 822 O O . LYS A 1 102 ? -6.337 -9.834 -1.176 1.00 96.81 102 LYS A O 1
ATOM 827 N N . THR A 1 103 ? -4.839 -11.427 -1.674 1.00 97.75 103 THR A N 1
ATOM 828 C CA . THR A 1 103 ? -4.717 -11.937 -0.300 1.00 97.75 103 THR A CA 1
ATOM 829 C C . THR A 1 103 ? -4.322 -10.845 0.688 1.00 97.75 103 THR A C 1
ATOM 831 O O . THR A 1 103 ? -4.898 -10.777 1.765 1.00 97.75 103 THR A O 1
ATOM 834 N N . VAL A 1 104 ? -3.385 -9.956 0.338 1.00 96.94 104 VAL A N 1
ATOM 835 C CA . VAL A 1 104 ? -3.034 -8.818 1.207 1.00 96.94 104 VAL A CA 1
ATOM 836 C C . VAL A 1 104 ? -4.250 -7.924 1.455 1.00 96.94 104 VAL A C 1
ATOM 838 O O . VAL A 1 104 ? -4.561 -7.658 2.610 1.00 96.94 104 VAL A O 1
ATOM 841 N N . ARG A 1 105 ? -4.973 -7.522 0.400 1.00 94.88 105 ARG A N 1
ATOM 842 C CA . ARG A 1 105 ? -6.181 -6.683 0.524 1.00 94.88 105 ARG A CA 1
ATOM 843 C C . ARG A 1 105 ? -7.289 -7.342 1.346 1.00 94.88 105 ARG A C 1
ATOM 845 O O . ARG A 1 105 ? -8.008 -6.654 2.052 1.00 94.88 105 ARG A O 1
ATOM 852 N N . GLU A 1 106 ? -7.428 -8.660 1.247 1.00 96.25 106 GLU A N 1
ATOM 853 C CA . GLU A 1 106 ? -8.447 -9.429 1.972 1.00 96.25 106 GLU A CA 1
ATOM 854 C C . GLU A 1 106 ? -8.050 -9.734 3.423 1.00 96.25 106 GLU A C 1
ATOM 856 O O . GLU A 1 106 ? -8.905 -10.115 4.219 1.00 96.25 106 GLU A O 1
ATOM 861 N N . THR A 1 107 ? -6.776 -9.560 3.788 1.00 95.31 107 THR A N 1
ATOM 862 C CA . THR A 1 107 ? -6.255 -9.880 5.125 1.00 95.31 107 THR A CA 1
ATOM 863 C C . THR A 1 107 ? -5.814 -8.622 5.872 1.00 95.31 107 THR A C 1
ATOM 865 O O . THR A 1 107 ? -6.650 -7.842 6.307 1.00 95.31 107 THR A O 1
ATOM 868 N N . TRP A 1 108 ? -4.514 -8.411 6.059 1.00 92.56 108 TRP A N 1
ATOM 869 C CA . TRP A 1 108 ? -3.974 -7.323 6.879 1.00 92.56 108 TRP A CA 1
ATOM 870 C C . TRP A 1 108 ? -3.932 -5.971 6.155 1.00 92.56 108 TRP A C 1
ATOM 872 O O . TRP A 1 108 ? -3.759 -4.943 6.797 1.00 92.56 108 TRP A O 1
ATOM 882 N N . GLY A 1 109 ? -4.067 -5.960 4.827 1.00 92.81 109 GLY A N 1
ATOM 883 C CA . GLY A 1 109 ? -4.066 -4.756 3.996 1.00 92.81 109 GLY A CA 1
ATOM 884 C C . GLY A 1 109 ? -5.463 -4.212 3.702 1.00 92.81 109 GLY A C 1
ATOM 885 O O . GLY A 1 109 ? -5.650 -3.587 2.657 1.00 92.81 109 GLY A O 1
ATOM 886 N N . GLN A 1 110 ? -6.438 -4.507 4.565 1.00 90.50 110 GLN A N 1
ATOM 887 C CA . GLN A 1 110 ? -7.775 -3.919 4.499 1.00 90.50 110 GLN A CA 1
ATOM 888 C C . GLN A 1 110 ? -7.712 -2.407 4.754 1.00 90.50 110 GLN A C 1
ATOM 890 O O . GLN A 1 110 ? -6.775 -1.903 5.375 1.00 90.50 110 GLN A O 1
ATOM 895 N N . GLU A 1 111 ? -8.709 -1.676 4.259 1.00 84.50 111 GLU A N 1
ATOM 896 C CA . GLU A 1 111 ? -8.800 -0.236 4.489 1.00 84.50 111 GLU A CA 1
ATOM 897 C C . GLU A 1 111 ? -9.066 0.045 5.969 1.00 84.50 111 GLU A C 1
ATOM 899 O O . GLU A 1 111 ? -10.095 -0.342 6.521 1.00 84.50 111 GLU A O 1
ATOM 904 N N . VAL A 1 112 ? -8.116 0.724 6.605 1.00 87.56 112 VAL A N 1
ATOM 905 C CA . VAL A 1 112 ? -8.208 1.194 7.986 1.00 87.56 112 VAL A CA 1
ATOM 906 C C . VAL A 1 112 ? -7.971 2.695 7.965 1.00 87.56 112 VAL A C 1
ATOM 908 O O . VAL A 1 112 ? -7.123 3.181 7.213 1.00 87.56 112 VAL A O 1
ATOM 911 N N . ASP A 1 113 ? -8.729 3.440 8.764 1.00 86.62 113 ASP A N 1
ATOM 912 C CA . ASP A 1 113 ? -8.576 4.890 8.812 1.00 86.62 113 ASP A CA 1
ATOM 913 C C . ASP A 1 113 ? -7.144 5.282 9.216 1.00 86.62 113 ASP A C 1
ATOM 915 O O . ASP A 1 113 ? -6.514 4.645 10.062 1.00 86.62 113 ASP A O 1
ATOM 919 N N . GLY A 1 114 ? -6.591 6.288 8.540 1.00 85.38 114 GLY A N 1
ATOM 920 C CA . GLY A 1 114 ? -5.195 6.699 8.703 1.00 85.38 114 GLY A CA 1
ATOM 921 C C . GLY A 1 114 ? -4.129 5.720 8.176 1.00 85.38 114 GLY A C 1
ATOM 922 O O . GLY A 1 114 ? -2.950 6.071 8.209 1.00 85.38 114 GLY A O 1
ATOM 923 N N . VAL A 1 115 ? -4.485 4.542 7.648 1.00 88.88 115 VAL A N 1
ATOM 924 C CA . VAL A 1 115 ? -3.536 3.584 7.050 1.00 88.88 115 VAL A CA 1
ATOM 925 C C . VAL A 1 115 ? -3.828 3.402 5.567 1.00 88.88 115 VAL A C 1
ATOM 927 O O . VAL A 1 115 ? -4.964 3.174 5.155 1.00 88.88 115 VAL A O 1
ATOM 930 N N . LYS A 1 116 ? -2.792 3.474 4.730 1.00 91.12 116 LYS A N 1
ATOM 931 C CA . LYS A 1 116 ? -2.931 3.305 3.281 1.00 91.12 116 LYS A CA 1
ATOM 932 C C . LYS A 1 116 ? -1.924 2.299 2.747 1.00 91.12 116 LYS A C 1
ATOM 934 O O . LYS A 1 116 ? -0.733 2.393 3.028 1.00 91.12 116 LYS A O 1
ATOM 939 N N . VAL A 1 117 ? -2.407 1.345 1.951 1.00 92.44 117 VAL A N 1
ATOM 940 C CA . VAL A 1 117 ? -1.587 0.301 1.324 1.00 92.44 117 VAL A CA 1
ATOM 941 C C . VAL A 1 117 ? -1.526 0.531 -0.181 1.00 92.44 117 VAL A C 1
ATOM 943 O O . VAL A 1 117 ? -2.548 0.511 -0.867 1.00 92.44 117 VAL A O 1
ATOM 946 N N . LEU A 1 118 ? -0.317 0.712 -0.706 1.00 92.56 118 LEU A N 1
ATOM 947 C CA . LEU A 1 118 ? -0.047 0.905 -2.126 1.00 92.56 118 LEU A CA 1
ATOM 948 C C . LEU A 1 118 ? 0.841 -0.214 -2.666 1.00 92.56 118 LEU A C 1
ATOM 950 O O . LEU A 1 118 ? 1.859 -0.570 -2.074 1.00 92.56 118 LEU A O 1
ATOM 954 N N . PHE A 1 119 ? 0.467 -0.756 -3.824 1.00 93.25 119 PHE A N 1
ATOM 955 C CA . PHE A 1 119 ? 1.275 -1.744 -4.531 1.00 93.25 119 PHE A CA 1
ATOM 956 C C . PHE A 1 119 ? 2.095 -1.055 -5.614 1.00 93.25 119 PHE A C 1
ATOM 958 O O . PHE A 1 119 ? 1.533 -0.503 -6.556 1.00 93.25 119 PHE A O 1
ATOM 965 N N . MET A 1 120 ? 3.414 -1.136 -5.494 1.00 90.56 120 MET A N 1
ATOM 966 C CA . MET A 1 120 ? 4.343 -0.690 -6.523 1.00 90.56 120 MET A CA 1
ATOM 967 C C . MET A 1 120 ? 4.516 -1.833 -7.518 1.00 90.56 120 MET A C 1
ATOM 969 O O . MET A 1 120 ? 5.063 -2.887 -7.180 1.00 90.56 120 MET A O 1
ATOM 973 N N . VAL A 1 121 ? 3.980 -1.633 -8.719 1.00 90.50 121 VAL A N 1
ATOM 974 C CA . VAL A 1 121 ? 3.984 -2.615 -9.801 1.00 90.50 121 VAL A CA 1
ATOM 975 C C . VAL A 1 121 ? 4.687 -1.991 -10.994 1.00 90.50 121 VAL A C 1
ATOM 977 O O . VAL A 1 121 ? 4.238 -0.969 -11.501 1.00 90.50 121 VAL A O 1
ATOM 980 N N . GLY A 1 122 ? 5.776 -2.612 -11.432 1.00 85.75 122 GLY A N 1
ATOM 981 C CA . GLY A 1 122 ? 6.480 -2.253 -12.657 1.00 85.75 122 GLY A CA 1
ATOM 982 C C . GLY A 1 122 ? 6.439 -3.411 -13.643 1.00 85.75 122 GLY A C 1
ATOM 983 O O . GLY A 1 122 ? 6.455 -4.573 -13.231 1.00 85.75 122 GLY A O 1
ATOM 984 N N . ASP A 1 123 ? 6.379 -3.091 -14.929 1.00 80.56 123 ASP A N 1
ATOM 985 C CA . ASP A 1 123 ? 6.653 -4.044 -15.996 1.00 80.56 123 ASP A CA 1
ATOM 986 C C . ASP A 1 123 ? 8.018 -3.695 -16.582 1.00 80.56 123 ASP A C 1
ATOM 988 O O . ASP A 1 123 ? 8.217 -2.594 -17.099 1.00 80.56 123 ASP A O 1
ATOM 992 N N . ALA A 1 124 ? 8.981 -4.597 -16.422 1.00 70.75 124 ALA A N 1
ATOM 993 C CA . ALA A 1 124 ? 10.251 -4.453 -17.103 1.00 70.75 124 ALA A CA 1
ATOM 994 C C . ALA A 1 124 ? 10.020 -4.978 -18.513 1.00 70.75 124 ALA A C 1
ATOM 996 O O . ALA A 1 124 ? 9.911 -6.191 -18.704 1.00 70.75 124 ALA A O 1
ATOM 997 N N . VAL A 1 125 ? 9.945 -4.078 -19.496 1.00 66.69 125 VAL A N 1
ATOM 998 C CA . VAL A 1 125 ? 10.127 -4.496 -20.884 1.00 66.69 125 VAL A CA 1
ATOM 999 C C . VAL A 1 125 ? 11.480 -5.192 -20.907 1.00 66.69 125 VAL A C 1
ATOM 1001 O O . VAL A 1 125 ? 12.507 -4.561 -20.666 1.00 66.69 125 VAL A O 1
ATOM 1004 N N . SER A 1 126 ? 11.485 -6.512 -21.099 1.00 54.97 126 SER A N 1
ATOM 1005 C CA . SER A 1 126 ? 12.718 -7.212 -21.424 1.00 54.97 126 SER A CA 1
ATOM 1006 C C . SER A 1 126 ? 13.258 -6.503 -22.653 1.00 54.97 126 SER A C 1
ATOM 1008 O O . SER A 1 126 ? 12.550 -6.487 -23.664 1.00 54.97 126 SER A O 1
ATOM 1010 N N . GLU A 1 127 ? 14.444 -5.898 -22.577 1.00 53.50 127 GLU A N 1
ATOM 1011 C CA . GLU A 1 127 ? 15.185 -5.561 -23.786 1.00 53.50 127 GLU A CA 1
ATOM 1012 C C . GLU A 1 127 ? 15.196 -6.837 -24.622 1.00 53.50 127 GLU A C 1
ATOM 1014 O O . GLU A 1 127 ? 15.809 -7.843 -24.252 1.00 53.50 127 GLU A O 1
ATOM 1019 N N . GLN A 1 128 ? 14.387 -6.851 -25.680 1.00 45.53 128 GLN A N 1
ATOM 1020 C CA . GLN A 1 128 ? 14.460 -7.899 -26.669 1.00 45.53 128 GLN A CA 1
ATOM 1021 C C . GLN A 1 128 ? 15.867 -7.763 -27.214 1.00 45.53 128 GLN A C 1
ATOM 1023 O O . GLN A 1 128 ? 16.196 -6.753 -27.826 1.00 45.53 128 GLN A O 1
ATOM 1028 N N . THR A 1 129 ? 16.705 -8.739 -26.881 1.00 45.47 129 THR A N 1
ATOM 1029 C CA . THR A 1 129 ? 18.016 -8.935 -27.475 1.00 45.47 129 THR A CA 1
ATOM 1030 C C . THR A 1 129 ? 17.837 -8.838 -28.986 1.00 45.47 129 THR A C 1
ATOM 1032 O O . THR A 1 129 ? 17.311 -9.766 -29.601 1.00 45.47 129 THR A O 1
ATOM 1035 N N . GLU A 1 130 ? 18.190 -7.688 -29.559 1.00 43.78 130 GLU A N 1
ATOM 1036 C CA . GLU A 1 130 ? 18.333 -7.539 -30.998 1.00 43.78 130 GLU A CA 1
ATOM 1037 C C . GLU A 1 130 ? 19.426 -8.526 -31.414 1.00 43.78 130 GLU A C 1
ATOM 1039 O O . GLU A 1 130 ? 20.579 -8.427 -30.984 1.00 43.78 130 GLU A O 1
ATOM 1044 N N . MET A 1 131 ? 19.003 -9.551 -32.150 1.00 37.84 131 MET A N 1
ATOM 1045 C CA . MET A 1 131 ? 19.862 -10.500 -32.850 1.00 37.84 131 MET A CA 1
ATOM 1046 C C . MET A 1 131 ? 20.098 -9.992 -34.266 1.00 37.84 131 MET A C 1
ATOM 1048 O O . MET A 1 131 ? 19.106 -9.541 -34.885 1.00 37.84 131 MET A O 1
#

Sequence (131 aa):
MHERRLWSNLGYALVALLVFAILWHLLCPSPTNLSPLGDAFTLYTHNSTIFTYPLQLLPPNDYNSIIDISFNFTMINFVCDETSPLLLILIHTAPTNYVKRKTVRETWGQEVDGVKVLFMVGDAVSEQTEM

Secondary structure (DSSP, 8-state):
-HHHHHHHHHHHHHHHHHHHHHHHHHHS---------S-S--------------GGGS-TT--SEETTEE---SS---HHHH---SEEEEEE--TT-HHHHHHHHHTTTS-BTTEEEEEE-----------

Nearest PDB structures (foldseek):
  8tjc-asse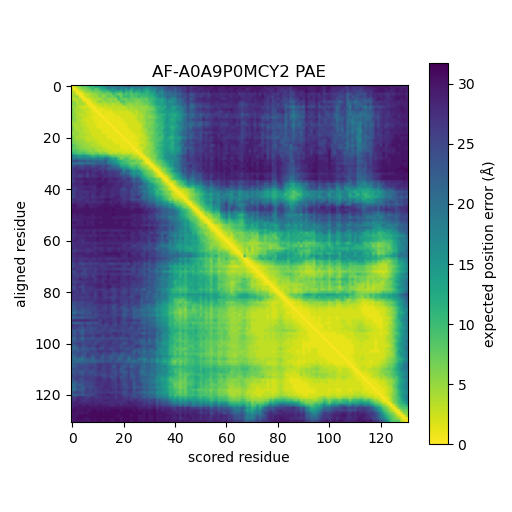mbly1_D  TM=9.239E-01  e=9.518E-03  Homo sapiens
  8tic-assembly2_B  TM=9.102E-01  e=1.339E-02  Homo sapiens
  8sz3-assembly1_A  TM=9.183E-01  e=2.015E-02  Homo sapiens
  8sz3-assembly1_B-2  TM=9.121E-01  e=2.310E-02  Homo sapiens
  6wmn-assembly1_B  TM=8.487E-01  e=1.250E-02  Homo sapiens

Solvent-accessible surface area (backbone atoms only — not comparable to full-atom values): 8745 Å² total; per-residue (Å²): 122,70,64,66,53,50,55,50,52,50,51,53,51,52,53,51,50,51,51,49,52,51,50,45,58,69,73,44,72,67,83,68,79,68,67,74,72,68,72,95,67,83,84,82,76,67,93,71,76,80,80,86,61,72,65,85,75,49,60,98,84,60,75,40,62,59,101,88,45,83,53,74,72,91,75,83,81,73,67,68,78,87,37,85,58,81,40,78,46,81,42,80,47,59,74,86,49,50,69,60,56,49,52,38,45,75,54,89,50,46,93,44,90,50,44,44,78,45,76,50,64,65,82,79,79,70,78,73,78,84,123

Organism: Acanthoscelides obtectus (NCBI:txid200917)

Foldseek 3Di:
DVVVVVVVVVVVVVVVVVVVVVVCPVVDPDPPPPPPPPDPDDDDDDVDDDPPDPPVVDDPPPPQDDPHDGHDDPDDDPPCPVDDAPEEAEAEDEPVPPVVVVVCCVPVQPDDPSYHYHYDYDDPPPPPPDD

Radius of gyration: 30.35 Å; Cα contacts (8 Å, |Δi|>4): 59; chains: 1; bounding box: 89×33×65 Å